Protein AF-A0A537WAY3-F1 (afdb_monomer_lite)

Foldseek 3Di:
DQVVLQVVLQVQLVVVCVVVVNQWPDKDKDKDFDDDPVGNPDTPDIDIDIDTPPHDPVSVVVSVVSSVVD

Secondary structure (DSSP, 8-state):
-HHHHHHHHHHHHHHHHHHTT----EEEEEEEEE--SSSTTS-SEEEEEEEEESS-HHHHHHHHHHHHT-

Structure (mmCIF, N/CA/C/O backbone):
data_AF-A0A537WAY3-F1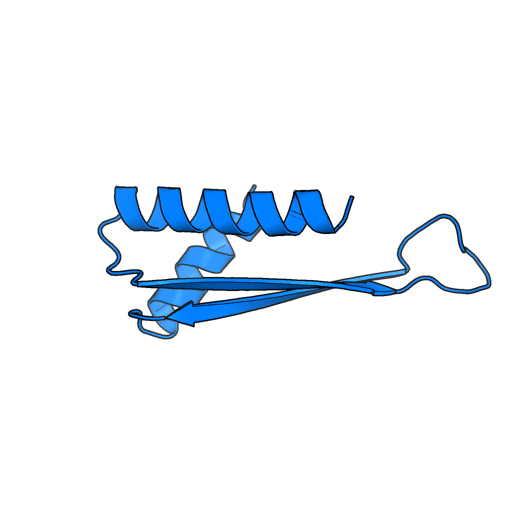
#
_entry.id   AF-A0A537WAY3-F1
#
loop_
_atom_site.group_PDB
_atom_site.id
_atom_site.type_symbol
_atom_site.label_atom_id
_atom_site.label_alt_id
_atom_site.label_comp_id
_atom_site.label_asym_id
_atom_site.label_entity_id
_atom_site.label_seq_id
_atom_site.pdbx_PDB_ins_code
_atom_site.Cartn_x
_atom_site.Cartn_y
_atom_site.Cartn_z
_atom_site.occupancy
_atom_site.B_iso_or_equiv
_atom_site.auth_seq_id
_atom_site.auth_comp_id
_atom_site.auth_asym_id
_atom_site.auth_atom_id
_atom_site.pdbx_PDB_model_num
ATOM 1 N N . PHE A 1 1 ? 13.557 -0.773 -4.805 1.00 88.25 1 PHE A N 1
ATOM 2 C CA . PHE A 1 1 ? 12.576 0.328 -4.901 1.00 88.25 1 PHE A CA 1
ATOM 3 C C . PHE A 1 1 ? 11.160 -0.199 -4.702 1.00 88.25 1 PHE A C 1
ATOM 5 O O . PHE A 1 1 ? 10.684 -0.080 -3.587 1.00 88.25 1 PHE A O 1
ATOM 12 N N . LEU A 1 2 ? 10.540 -0.861 -5.692 1.00 95.19 2 LEU A N 1
ATOM 13 C CA . LEU A 1 2 ? 9.123 -1.272 -5.630 1.00 95.19 2 LEU A CA 1
ATOM 14 C C . LEU A 1 2 ? 8.763 -2.078 -4.369 1.00 95.19 2 LEU A C 1
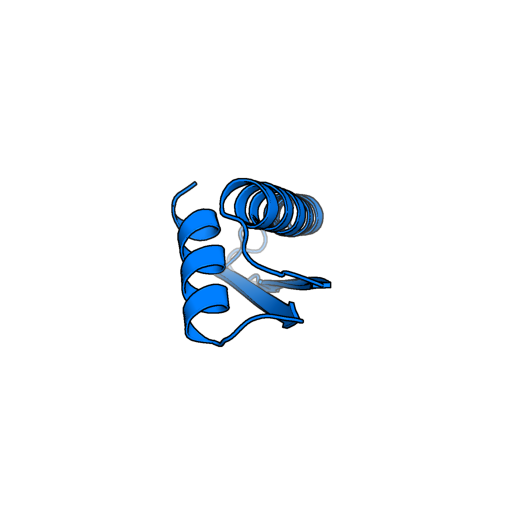ATOM 16 O O . LEU A 1 2 ? 7.896 -1.650 -3.622 1.00 95.19 2 LEU A O 1
ATOM 20 N N . ALA A 1 3 ? 9.504 -3.150 -4.064 1.00 94.06 3 ALA A N 1
ATOM 21 C CA . ALA A 1 3 ? 9.269 -3.962 -2.862 1.00 94.06 3 ALA A CA 1
ATOM 22 C C . ALA A 1 3 ? 9.351 -3.174 -1.539 1.00 94.06 3 ALA A C 1
ATOM 24 O O . ALA A 1 3 ? 8.673 -3.510 -0.577 1.00 94.06 3 ALA A O 1
ATOM 25 N N . GLY A 1 4 ? 10.179 -2.124 -1.484 1.00 95.06 4 GLY A N 1
ATOM 26 C CA . GLY A 1 4 ? 10.265 -1.253 -0.308 1.00 95.06 4 GLY A CA 1
ATOM 27 C C . GLY A 1 4 ? 9.100 -0.267 -0.220 1.00 95.06 4 GLY A C 1
ATOM 28 O O . GLY A 1 4 ? 8.651 0.056 0.871 1.00 95.06 4 GLY A O 1
ATOM 29 N N . VAL A 1 5 ? 8.589 0.194 -1.365 1.00 94.56 5 VAL A N 1
ATOM 30 C CA . VAL A 1 5 ? 7.405 1.062 -1.426 1.00 94.56 5 VAL A CA 1
ATOM 31 C C . VAL A 1 5 ? 6.154 0.280 -1.019 1.00 94.56 5 VAL A C 1
ATOM 33 O O . VAL A 1 5 ? 5.386 0.761 -0.191 1.00 94.56 5 VAL A O 1
ATOM 36 N N . SER A 1 6 ? 5.969 -0.943 -1.529 1.00 94.12 6 SER A N 1
ATOM 37 C CA . SER A 1 6 ? 4.820 -1.776 -1.151 1.00 94.12 6 SER A CA 1
ATOM 38 C C . SER A 1 6 ? 4.845 -2.186 0.319 1.00 94.12 6 SER A C 1
ATOM 40 O O . SER A 1 6 ? 3.820 -2.059 0.984 1.00 94.12 6 SER A O 1
ATOM 42 N N . SER A 1 7 ? 5.995 -2.610 0.857 1.00 94.44 7 SER A N 1
ATOM 43 C CA . SER A 1 7 ? 6.091 -2.967 2.279 1.00 94.44 7 SER A CA 1
ATOM 44 C C . SER A 1 7 ? 5.860 -1.767 3.198 1.00 94.44 7 SER A C 1
ATOM 46 O O . SER A 1 7 ? 5.192 -1.899 4.218 1.00 94.44 7 SER A O 1
ATOM 48 N N . CYS A 1 8 ? 6.344 -0.578 2.822 1.00 94.00 8 CYS A N 1
ATOM 49 C CA . CYS A 1 8 ? 6.049 0.657 3.545 1.00 94.00 8 CYS A CA 1
ATOM 50 C C . CYS A 1 8 ? 4.542 0.957 3.556 1.00 94.00 8 CYS A C 1
ATOM 52 O O . CYS A 1 8 ? 3.994 1.310 4.599 1.00 94.00 8 CYS A O 1
ATOM 54 N N . GLY A 1 9 ? 3.868 0.767 2.415 1.00 93.00 9 GLY A N 1
ATOM 55 C CA . GLY A 1 9 ? 2.421 0.935 2.298 1.00 93.00 9 GLY A CA 1
ATOM 56 C C . GLY A 1 9 ? 1.628 0.012 3.223 1.00 93.00 9 GLY A C 1
ATOM 57 O O . GLY A 1 9 ? 0.735 0.494 3.917 1.00 93.00 9 GLY A O 1
ATOM 58 N N . VAL A 1 10 ? 2.000 -1.271 3.294 1.00 95.75 10 VAL A N 1
ATOM 59 C CA . VAL A 1 10 ? 1.417 -2.237 4.246 1.00 95.75 10 VAL A CA 1
ATOM 60 C C . VAL A 1 10 ? 1.567 -1.727 5.677 1.00 95.75 10 VAL A C 1
ATOM 62 O O . VAL A 1 10 ? 0.568 -1.480 6.350 1.00 95.75 10 VAL A O 1
ATOM 65 N N . THR A 1 11 ? 2.804 -1.476 6.114 1.00 96.06 11 THR A N 1
ATOM 66 C CA . THR A 1 11 ? 3.089 -1.081 7.499 1.00 96.06 11 THR A CA 1
ATOM 67 C C . THR A 1 11 ? 2.368 0.209 7.892 1.00 96.06 11 THR A C 1
ATOM 69 O O . THR A 1 11 ? 1.816 0.302 8.987 1.00 96.06 11 THR A O 1
ATOM 72 N N . LEU A 1 12 ? 2.352 1.220 7.017 1.00 95.50 12 LEU A N 1
ATOM 73 C CA . LEU A 1 12 ? 1.671 2.486 7.293 1.00 95.50 12 LEU A CA 1
ATOM 74 C C . LEU A 1 12 ? 0.161 2.302 7.464 1.00 95.50 12 LEU A C 1
ATOM 76 O O . LEU A 1 12 ? -0.413 2.884 8.385 1.00 95.50 12 LEU A O 1
ATOM 80 N N . ILE A 1 13 ? -0.472 1.503 6.602 1.00 96.50 13 ILE A N 1
ATOM 81 C CA . ILE A 1 13 ? -1.913 1.253 6.672 1.00 96.50 13 ILE A CA 1
ATOM 82 C C . ILE A 1 13 ? -2.262 0.432 7.915 1.00 96.50 13 ILE A C 1
ATOM 84 O O . ILE A 1 13 ? -3.199 0.796 8.622 1.00 96.50 13 ILE A O 1
ATOM 88 N N . GLU A 1 14 ? -1.499 -0.617 8.230 1.00 97.06 14 GLU A N 1
ATOM 89 C CA . GLU A 1 14 ? -1.722 -1.427 9.434 1.00 97.06 14 GLU A CA 1
ATOM 90 C C . GLU A 1 14 ? -1.594 -0.599 10.716 1.00 97.06 14 GLU A C 1
ATOM 92 O O . GLU A 1 14 ? -2.456 -0.673 11.596 1.00 97.06 14 GLU A O 1
ATOM 97 N N . MET A 1 15 ? -0.548 0.232 10.816 1.00 96.38 15 MET A N 1
ATOM 98 C CA . MET A 1 15 ? -0.374 1.121 11.965 1.00 96.38 15 MET A CA 1
ATOM 99 C C . MET A 1 15 ? -1.527 2.116 12.077 1.00 96.38 15 MET A C 1
ATOM 101 O O . MET A 1 15 ? -2.103 2.257 13.154 1.00 96.38 15 MET A O 1
ATOM 105 N N . HIS A 1 16 ? -1.906 2.762 10.972 1.00 96.25 16 HIS A N 1
ATOM 106 C CA . HIS A 1 16 ? -2.984 3.742 10.993 1.00 96.25 16 HIS A CA 1
ATOM 107 C C . HIS A 1 16 ? -4.332 3.108 11.351 1.00 96.25 16 HIS A C 1
ATOM 109 O O . HIS A 1 16 ? -5.039 3.641 12.202 1.00 96.25 16 HIS A O 1
ATOM 115 N N . ALA A 1 17 ? -4.660 1.946 10.776 1.00 96.94 17 ALA A N 1
ATOM 116 C CA . ALA A 1 17 ? -5.883 1.212 11.090 1.00 96.94 17 ALA A CA 1
ATOM 117 C C . ALA A 1 17 ? -5.966 0.867 12.583 1.00 96.94 17 ALA A C 1
ATOM 119 O O . ALA A 1 17 ? -7.019 1.038 13.203 1.00 96.94 17 ALA A O 1
ATOM 120 N N . LYS A 1 18 ? -4.841 0.445 13.174 1.00 96.94 18 LYS A N 1
ATOM 121 C CA . LYS A 1 18 ? -4.735 0.179 14.611 1.00 96.94 18 LYS A CA 1
ATOM 122 C C . LYS A 1 18 ? -4.957 1.441 15.448 1.00 96.94 18 LYS A C 1
ATOM 124 O O . LYS A 1 18 ? -5.687 1.386 16.433 1.00 96.94 18 LYS A O 1
ATOM 129 N N . GLU A 1 19 ? -4.347 2.562 15.073 1.00 96.44 19 GLU A N 1
ATOM 130 C CA . GLU A 1 19 ? -4.486 3.844 15.780 1.00 96.44 19 GLU A CA 1
ATOM 131 C C . GLU A 1 19 ? -5.910 4.412 15.698 1.00 96.44 19 GLU A C 1
ATOM 133 O O . GLU A 1 19 ? -6.406 4.975 16.673 1.00 96.44 19 GLU A O 1
ATOM 138 N N . SER A 1 20 ? -6.587 4.242 14.559 1.00 94.69 20 SER A N 1
ATOM 139 C CA . SER A 1 20 ? -7.936 4.762 14.316 1.00 94.69 20 SER A CA 1
ATOM 140 C C . SER A 1 20 ? -9.063 3.790 14.689 1.00 94.69 20 SER A C 1
ATOM 142 O O . SER A 1 20 ? -10.232 4.106 14.472 1.00 94.69 20 SER A O 1
ATOM 144 N N . GLY A 1 21 ? -8.742 2.599 15.204 1.00 96.00 21 GLY A N 1
ATOM 145 C CA . GLY A 1 21 ? -9.728 1.583 15.593 1.00 96.00 21 GLY A CA 1
ATOM 146 C C . GLY A 1 21 ? -10.486 0.944 14.422 1.00 96.00 21 GLY A C 1
ATOM 147 O O . GLY A 1 21 ? -11.593 0.440 14.608 1.00 96.00 21 GLY A O 1
ATOM 148 N N . VAL A 1 22 ? -9.921 0.967 13.213 1.00 97.00 22 VAL A N 1
ATOM 149 C CA . VAL A 1 22 ? -10.507 0.302 12.041 1.00 97.00 22 VAL A CA 1
ATOM 150 C C . VAL A 1 22 ? -10.224 -1.204 12.140 1.00 97.00 22 VAL A C 1
ATOM 152 O O . VAL A 1 22 ? -9.069 -1.578 12.349 1.00 97.00 22 VAL A O 1
ATOM 155 N N . PRO A 1 23 ? -11.232 -2.087 11.984 1.00 96.31 23 PRO A N 1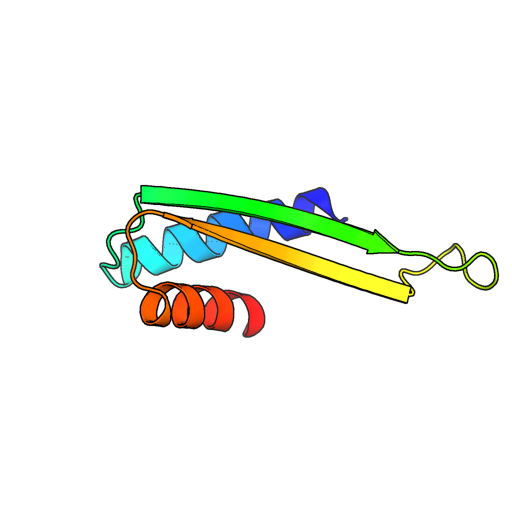
ATOM 156 C CA . PRO A 1 23 ? -11.081 -3.528 12.201 1.00 96.31 23 PRO A CA 1
ATOM 157 C C . PRO A 1 23 ? -10.429 -4.238 11.001 1.00 96.31 23 PRO A C 1
ATOM 159 O O . PRO A 1 23 ? -10.970 -5.192 10.451 1.00 96.31 23 PRO A O 1
ATOM 162 N N . LEU A 1 24 ? -9.261 -3.759 10.576 1.00 97.44 24 LEU A N 1
ATOM 163 C CA . LEU A 1 24 ? -8.467 -4.375 9.519 1.00 97.44 24 LEU A CA 1
ATOM 164 C C . LEU A 1 24 ? -8.037 -5.788 9.937 1.00 97.44 24 LEU A C 1
ATOM 166 O O . LEU A 1 24 ? -7.419 -5.961 10.987 1.00 97.44 24 LEU A O 1
ATOM 170 N N . THR A 1 25 ? -8.328 -6.791 9.107 1.00 97.62 25 THR A N 1
ATOM 171 C CA . THR A 1 25 ? -7.947 -8.191 9.379 1.00 97.62 25 THR A CA 1
ATOM 172 C C . THR A 1 25 ? -6.861 -8.720 8.451 1.00 97.62 25 THR A C 1
ATOM 174 O O . THR A 1 25 ? -6.303 -9.780 8.716 1.00 97.62 25 THR A O 1
ATOM 177 N N . GLY A 1 26 ? -6.575 -8.017 7.357 1.00 97.31 26 GLY A N 1
ATOM 178 C CA . GLY A 1 26 ? -5.525 -8.379 6.413 1.00 97.31 26 GLY A CA 1
ATOM 179 C C . GLY A 1 26 ? -5.367 -7.327 5.326 1.00 97.31 26 GLY A C 1
ATOM 180 O O . GLY A 1 26 ? -6.331 -6.636 4.983 1.00 97.31 26 GLY A O 1
ATOM 181 N N . ILE A 1 27 ? -4.149 -7.206 4.810 1.00 97.56 27 ILE A N 1
ATOM 182 C CA . ILE A 1 27 ? -3.821 -6.333 3.692 1.00 97.56 27 ILE A CA 1
ATOM 183 C C . ILE A 1 27 ? -2.737 -6.966 2.821 1.00 97.56 27 ILE A C 1
ATOM 185 O O . ILE A 1 27 ? -1.698 -7.390 3.321 1.00 97.56 27 ILE A O 1
ATOM 189 N N . ASP A 1 28 ? -2.964 -6.944 1.515 1.00 97.62 28 ASP A N 1
ATOM 190 C CA . ASP A 1 28 ? -1.986 -7.307 0.498 1.00 97.62 28 ASP A CA 1
ATOM 191 C C . ASP A 1 28 ? -1.790 -6.131 -0.463 1.00 97.62 28 ASP A C 1
ATOM 193 O O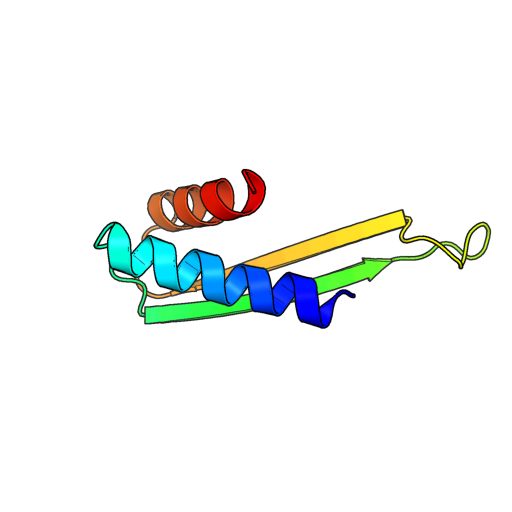 . ASP A 1 28 ? -2.735 -5.424 -0.828 1.00 97.62 28 ASP A O 1
ATOM 197 N N . VAL A 1 29 ? -0.536 -5.886 -0.852 1.00 97.19 29 VAL A N 1
ATOM 198 C CA . VAL A 1 29 ? -0.178 -4.791 -1.761 1.00 97.19 29 VAL A CA 1
ATOM 199 C C . VAL A 1 29 ? 0.645 -5.323 -2.917 1.00 97.19 29 VAL A C 1
ATOM 201 O O . VAL A 1 29 ? 1.824 -5.655 -2.770 1.00 97.19 29 VAL A O 1
ATOM 204 N N . THR A 1 30 ? 0.035 -5.315 -4.097 1.00 97.81 30 THR A N 1
ATOM 205 C CA . THR A 1 30 ? 0.729 -5.586 -5.354 1.00 97.81 30 THR A CA 1
ATOM 206 C C . THR A 1 30 ? 1.229 -4.273 -5.940 1.00 97.81 30 THR A C 1
ATOM 208 O O . THR A 1 30 ? 0.469 -3.314 -6.067 1.00 97.81 30 THR A O 1
ATOM 211 N N . ILE A 1 31 ? 2.514 -4.216 -6.297 1.00 97.69 31 ILE A N 1
ATOM 212 C CA . ILE A 1 31 ? 3.122 -3.054 -6.949 1.00 97.69 31 ILE A CA 1
ATOM 213 C C . ILE A 1 31 ? 3.774 -3.459 -8.268 1.00 97.69 31 ILE A C 1
ATOM 215 O O . ILE A 1 31 ? 4.624 -4.347 -8.322 1.00 97.69 31 ILE A O 1
ATOM 219 N N . GLU A 1 32 ? 3.414 -2.750 -9.329 1.00 98.00 32 GLU A N 1
ATOM 220 C CA . GLU A 1 32 ? 3.908 -2.990 -10.679 1.00 98.00 32 GLU A CA 1
ATOM 221 C C . GLU A 1 32 ? 4.529 -1.710 -11.227 1.00 98.00 32 GLU A C 1
ATOM 223 O O . GLU A 1 32 ? 3.938 -0.633 -11.160 1.00 98.00 32 GLU A O 1
ATOM 228 N N . GLY A 1 33 ? 5.744 -1.814 -11.763 1.00 97.00 33 GLY A N 1
ATOM 229 C CA . GLY A 1 33 ? 6.426 -0.700 -12.413 1.00 97.00 33 GLY A CA 1
ATOM 230 C C . GLY A 1 33 ? 6.645 -0.998 -13.887 1.00 97.00 33 GLY A C 1
ATOM 231 O O . GLY A 1 33 ? 7.326 -1.968 -14.216 1.00 97.00 33 GLY A O 1
ATOM 232 N N . ALA A 1 34 ? 6.138 -0.142 -14.772 1.00 96.94 34 ALA A N 1
ATOM 233 C CA . ALA A 1 34 ? 6.392 -0.241 -16.206 1.00 96.94 34 ALA A CA 1
ATOM 234 C C . ALA A 1 34 ? 7.517 0.714 -16.620 1.00 96.94 34 ALA A C 1
ATOM 236 O O . ALA A 1 34 ? 7.596 1.849 -16.144 1.00 96.94 34 ALA A O 1
ATOM 237 N N . ARG A 1 35 ? 8.392 0.276 -17.528 1.00 97.12 35 ARG A N 1
ATOM 238 C CA . ARG A 1 35 ? 9.456 1.097 -18.127 1.00 97.12 35 ARG A CA 1
ATOM 239 C C . ARG A 1 35 ? 9.325 1.061 -19.640 1.00 97.12 35 ARG A C 1
ATOM 241 O O . ARG A 1 35 ? 8.978 0.022 -20.196 1.00 97.12 35 ARG A O 1
ATOM 248 N N . SER A 1 36 ? 9.609 2.178 -20.301 1.00 96.00 36 SER A N 1
ATOM 249 C CA . SER A 1 36 ? 9.668 2.215 -21.762 1.00 96.00 36 SER A CA 1
ATOM 250 C C . SER A 1 36 ? 11.074 1.852 -22.243 1.00 96.00 36 SER A C 1
ATOM 252 O O . SER A 1 36 ? 12.063 2.091 -21.549 1.00 96.00 36 SER A O 1
ATOM 254 N N . ALA A 1 37 ? 11.178 1.307 -23.456 1.00 94.94 37 ALA A N 1
ATOM 255 C CA . ALA A 1 37 ? 12.477 1.044 -24.078 1.00 94.94 37 ALA A CA 1
ATOM 256 C C . ALA A 1 37 ? 13.247 2.338 -24.405 1.00 94.94 37 ALA A C 1
ATOM 258 O O . ALA A 1 37 ? 14.473 2.331 -24.411 1.00 94.94 37 ALA A O 1
ATOM 259 N N . ALA A 1 38 ? 12.533 3.445 -24.651 1.00 95.69 38 ALA A N 1
ATOM 260 C CA . ALA A 1 38 ? 13.134 4.750 -24.920 1.00 95.69 38 ALA A CA 1
ATOM 261 C C . ALA A 1 38 ? 13.822 5.344 -23.679 1.00 95.69 38 ALA A C 1
ATOM 263 O O . ALA A 1 38 ? 14.808 6.064 -23.806 1.00 95.69 38 ALA A O 1
ATOM 264 N N . GLU A 1 39 ? 13.320 5.038 -22.478 1.00 93.19 39 GLU A N 1
ATOM 265 C CA . GLU A 1 39 ? 13.827 5.590 -21.220 1.00 93.19 39 GLU A CA 1
ATOM 266 C C . GLU A 1 39 ? 13.910 4.507 -20.127 1.00 93.19 39 GLU A C 1
ATOM 268 O O . GLU A 1 39 ? 13.221 4.577 -19.104 1.00 93.19 39 GLU A O 1
ATOM 273 N N . PRO A 1 40 ? 14.787 3.501 -20.293 1.00 93.50 40 PRO A N 1
ATOM 274 C CA . PRO A 1 40 ? 14.809 2.297 -19.455 1.00 93.50 40 PRO A CA 1
ATOM 275 C C . PRO A 1 40 ? 15.280 2.549 -18.013 1.00 93.50 40 PRO A C 1
ATOM 277 O O . PRO A 1 40 ? 15.176 1.674 -17.147 1.00 93.50 40 PRO A O 1
ATOM 280 N N . ASN A 1 41 ? 15.798 3.748 -17.740 1.00 95.44 41 ASN A N 1
ATOM 281 C CA . ASN A 1 41 ? 16.332 4.136 -16.439 1.00 95.44 41 ASN A CA 1
ATOM 282 C C . ASN A 1 41 ? 15.267 4.727 -15.501 1.00 95.44 41 ASN A C 1
ATOM 284 O O . ASN A 1 41 ? 15.559 4.939 -14.326 1.00 95.44 41 ASN A O 1
ATOM 288 N N . ARG A 1 42 ? 14.037 4.973 -15.979 1.00 94.44 42 ARG A N 1
ATOM 289 C CA . ARG A 1 42 ? 12.924 5.479 -15.160 1.00 94.44 42 ARG A CA 1
ATOM 290 C C . ARG A 1 42 ? 11.653 4.665 -15.365 1.00 94.44 42 ARG A C 1
ATOM 292 O O . ARG A 1 42 ? 11.448 4.063 -16.415 1.00 94.44 42 ARG A O 1
ATOM 299 N N . PHE A 1 43 ? 10.795 4.648 -14.349 1.00 96.44 43 PHE A N 1
ATOM 300 C CA . PHE A 1 43 ? 9.447 4.104 -14.491 1.00 96.44 43 PHE A CA 1
ATOM 301 C C . PHE A 1 43 ? 8.575 5.102 -15.255 1.00 96.44 43 PHE A C 1
ATOM 303 O O . PHE A 1 43 ? 8.547 6.283 -14.918 1.00 96.44 43 PHE A O 1
ATOM 310 N N . ALA A 1 44 ? 7.884 4.619 -16.283 1.00 96.25 44 ALA A N 1
ATOM 311 C CA . ALA A 1 44 ? 6.859 5.370 -16.999 1.00 96.25 44 ALA A CA 1
ATOM 312 C C . ALA A 1 44 ? 5.543 5.392 -16.205 1.00 96.25 44 ALA A C 1
ATOM 314 O O . ALA A 1 44 ? 4.819 6.382 -16.232 1.00 96.25 44 ALA A O 1
ATOM 315 N N . SER A 1 45 ? 5.261 4.318 -15.465 1.00 96.44 45 SER A N 1
ATOM 316 C CA . SER A 1 45 ? 4.157 4.247 -14.513 1.00 96.44 45 SER A CA 1
ATOM 317 C C . SER A 1 45 ? 4.501 3.327 -13.345 1.00 96.44 45 SER A C 1
ATOM 319 O O . SER A 1 45 ? 5.330 2.418 -13.461 1.00 96.44 45 SER A O 1
ATOM 321 N N . VAL A 1 46 ? 3.848 3.586 -12.214 1.00 96.06 46 VAL A N 1
ATOM 322 C CA . VAL A 1 46 ? 3.808 2.691 -11.060 1.00 96.06 46 VAL A CA 1
ATOM 323 C C . VAL A 1 46 ? 2.346 2.520 -10.680 1.00 96.06 46 VAL A C 1
ATOM 325 O O . VAL A 1 46 ? 1.663 3.508 -10.411 1.00 96.06 46 VAL A O 1
ATOM 328 N N . THR A 1 47 ? 1.880 1.279 -10.662 1.00 96.81 47 THR A N 1
ATOM 329 C CA . THR A 1 47 ? 0.529 0.916 -10.235 1.00 96.81 47 THR A CA 1
ATOM 330 C C . THR A 1 47 ? 0.624 0.180 -8.911 1.00 96.81 47 THR A C 1
ATOM 332 O O . THR A 1 47 ? 1.468 -0.700 -8.749 1.00 96.81 47 THR A O 1
ATOM 335 N N . MET A 1 48 ? -0.228 0.554 -7.958 1.00 96.62 48 MET A N 1
ATOM 336 C CA . MET A 1 48 ? -0.364 -0.144 -6.684 1.00 96.62 48 MET A CA 1
ATOM 337 C C . MET A 1 48 ? -1.813 -0.571 -6.494 1.00 96.62 48 MET A C 1
ATOM 339 O O . MET A 1 48 ? -2.715 0.266 -6.569 1.00 96.62 48 MET A O 1
ATOM 343 N N . THR A 1 49 ? -2.006 -1.853 -6.214 1.00 97.25 49 THR A N 1
ATOM 344 C CA . THR A 1 49 ? -3.303 -2.460 -5.917 1.00 97.25 49 THR A CA 1
ATOM 345 C C . THR A 1 49 ? -3.302 -2.887 -4.459 1.00 97.25 49 THR A C 1
ATOM 347 O O . THR A 1 49 ? -2.399 -3.606 -4.034 1.00 97.25 49 THR A O 1
ATOM 350 N N . PHE A 1 50 ? -4.294 -2.416 -3.707 1.00 96.88 50 PHE A N 1
ATOM 351 C CA . PHE A 1 50 ? -4.469 -2.712 -2.289 1.00 96.88 50 PHE A CA 1
ATOM 352 C C . PHE A 1 50 ? -5.680 -3.622 -2.127 1.00 96.88 50 PHE A C 1
ATOM 354 O O . PHE A 1 50 ? -6.796 -3.234 -2.474 1.00 96.88 50 PHE A O 1
ATOM 361 N N . GLU A 1 51 ? -5.459 -4.809 -1.584 1.00 97.81 51 GLU A N 1
ATOM 362 C CA . GLU A 1 51 ? -6.509 -5.755 -1.229 1.00 97.81 51 GLU A CA 1
ATOM 363 C C . GLU A 1 51 ? -6.637 -5.740 0.290 1.00 97.81 51 GLU A C 1
ATOM 365 O O . GLU A 1 51 ? -5.689 -6.061 1.000 1.00 97.81 51 GLU A O 1
ATOM 370 N N . ILE A 1 52 ? -7.779 -5.271 0.796 1.00 97.94 52 ILE A N 1
ATOM 371 C CA . ILE A 1 52 ? -7.968 -4.951 2.215 1.00 97.94 52 ILE A CA 1
ATOM 372 C C . ILE A 1 52 ? -9.171 -5.731 2.744 1.00 97.94 52 ILE A C 1
ATOM 374 O O . ILE A 1 52 ? -10.277 -5.617 2.214 1.00 97.94 52 ILE A O 1
ATOM 378 N N . ALA A 1 53 ? -8.963 -6.512 3.802 1.00 98.12 53 ALA A N 1
ATOM 379 C CA . ALA A 1 53 ? -9.976 -7.373 4.402 1.00 98.12 53 ALA A CA 1
ATOM 380 C C . ALA A 1 53 ? -10.463 -6.849 5.764 1.00 98.12 53 ALA A C 1
ATOM 382 O O . ALA A 1 53 ? -9.719 -6.218 6.517 1.00 98.12 53 ALA A O 1
ATOM 383 N N . GLY A 1 54 ? -11.722 -7.150 6.097 1.00 97.19 54 GLY A N 1
ATOM 384 C CA . GLY A 1 54 ? -12.326 -6.810 7.395 1.00 97.19 54 GLY A CA 1
ATOM 385 C C . GLY A 1 54 ? -12.924 -5.403 7.478 1.00 97.19 54 GLY A C 1
ATOM 386 O O . GLY A 1 54 ? -13.429 -5.009 8.525 1.00 97.19 54 GLY A O 1
ATOM 387 N N . VAL A 1 55 ? -12.916 -4.651 6.376 1.00 97.81 55 VAL A N 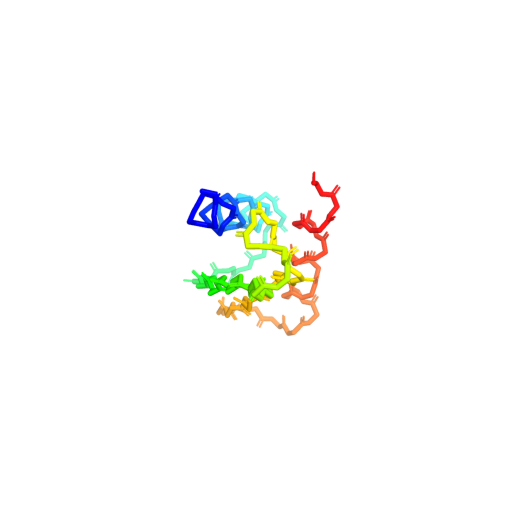1
ATOM 388 C CA . VAL A 1 55 ? -13.385 -3.261 6.332 1.00 97.81 55 VAL A CA 1
ATOM 389 C C . VAL A 1 55 ? -14.416 -3.043 5.227 1.00 97.81 55 VAL A C 1
ATOM 391 O O . VAL A 1 55 ? -14.495 -3.798 4.259 1.00 97.81 55 VAL A O 1
ATOM 394 N N . SER A 1 56 ? -1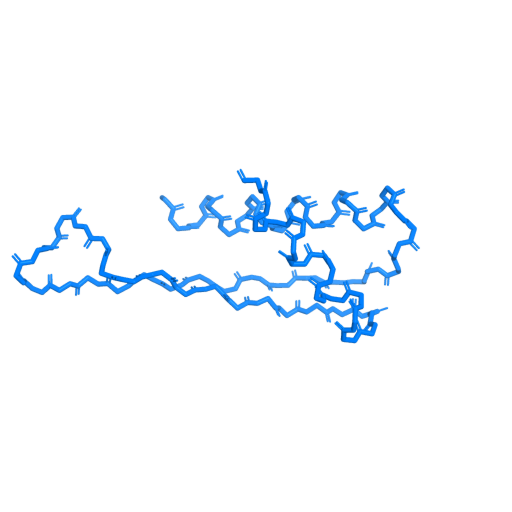5.210 -1.984 5.360 1.00 97.50 56 SER A N 1
ATOM 395 C CA . SER A 1 56 ? -16.034 -1.472 4.260 1.00 97.50 56 SER A CA 1
ATOM 396 C C . SER A 1 56 ? -15.178 -0.784 3.191 1.00 97.50 56 SER A C 1
ATOM 398 O O . SER A 1 56 ? -14.080 -0.307 3.480 1.00 97.50 56 SER A O 1
ATOM 400 N N . GLN A 1 57 ? -15.714 -0.638 1.974 1.00 96.19 57 GLN A N 1
ATOM 401 C CA . GLN A 1 57 ? -15.039 0.101 0.900 1.00 96.19 57 GLN A CA 1
ATOM 402 C C . GLN A 1 57 ? -14.663 1.529 1.325 1.00 96.19 57 GLN A C 1
ATOM 404 O O . GLN A 1 57 ? -13.544 1.962 1.087 1.00 96.19 57 GLN A O 1
ATOM 409 N N . ALA A 1 58 ? -15.558 2.239 2.021 1.00 97.25 58 ALA A N 1
ATOM 410 C CA . ALA A 1 58 ? -15.283 3.600 2.479 1.00 97.25 58 ALA A CA 1
ATOM 411 C C . ALA A 1 58 ? -14.098 3.657 3.460 1.00 97.25 58 ALA A C 1
ATOM 413 O O . ALA A 1 58 ? -13.268 4.555 3.380 1.00 97.25 58 ALA A O 1
ATOM 414 N N . GLN A 1 59 ? -13.985 2.679 4.364 1.00 96.94 59 GLN A N 1
ATOM 415 C CA . GLN A 1 59 ? -12.838 2.573 5.270 1.00 96.94 59 GLN A CA 1
ATOM 416 C C . GLN A 1 59 ? -11.552 2.220 4.515 1.00 96.94 59 GLN A C 1
ATOM 418 O O . GLN A 1 59 ? -10.513 2.808 4.799 1.00 96.94 59 GLN A O 1
ATOM 423 N N . ALA A 1 60 ? -11.615 1.302 3.544 1.00 97.31 60 ALA A N 1
ATOM 424 C CA . ALA A 1 60 ? -10.478 0.982 2.681 1.00 97.31 60 ALA A CA 1
ATOM 425 C C . ALA A 1 60 ? -9.980 2.226 1.925 1.00 97.31 60 ALA A C 1
ATOM 427 O O . ALA A 1 60 ? -8.780 2.496 1.902 1.00 97.31 60 ALA A O 1
ATOM 428 N N . ASP A 1 61 ? -10.897 3.025 1.378 1.00 96.62 61 ASP A N 1
ATOM 429 C CA . ASP A 1 61 ? -10.566 4.255 0.661 1.00 96.62 61 ASP A CA 1
ATOM 430 C C . ASP A 1 61 ? -9.876 5.278 1.575 1.00 96.62 61 ASP A C 1
ATOM 432 O O . ASP A 1 61 ? -8.888 5.889 1.166 1.00 96.62 61 ASP A O 1
ATOM 436 N N . GLU A 1 62 ? -10.343 5.453 2.816 1.00 95.56 62 GLU A N 1
ATOM 437 C CA . GLU A 1 62 ? -9.689 6.337 3.793 1.00 95.56 62 GLU A CA 1
ATOM 438 C C . GLU A 1 62 ? -8.288 5.842 4.184 1.00 95.56 62 GLU A C 1
ATOM 440 O O . GLU A 1 62 ? -7.340 6.629 4.201 1.00 95.56 62 GLU A O 1
ATOM 445 N N . LEU A 1 63 ? -8.110 4.536 4.405 1.00 96.12 63 LEU A N 1
ATOM 446 C CA . LEU A 1 63 ? -6.790 3.953 4.673 1.00 96.12 63 LEU A CA 1
ATOM 447 C C . LEU A 1 63 ? -5.813 4.201 3.508 1.00 96.12 63 LEU A C 1
ATOM 449 O O . LEU A 1 63 ? -4.671 4.620 3.722 1.00 96.12 63 LEU A O 1
ATOM 453 N N . VAL A 1 64 ? -6.264 4.007 2.264 1.00 95.88 64 VAL A N 1
ATOM 454 C CA . VAL A 1 64 ? -5.452 4.258 1.062 1.00 95.88 64 VAL A CA 1
ATOM 455 C C . VAL A 1 64 ? -5.168 5.752 0.875 1.00 95.88 64 VAL A C 1
ATOM 457 O O . VAL A 1 64 ? -4.066 6.117 0.457 1.00 95.88 64 VAL A O 1
ATOM 460 N N . LYS A 1 65 ? -6.112 6.644 1.206 1.00 94.81 65 LYS A N 1
ATOM 461 C CA . LYS A 1 65 ? -5.873 8.099 1.202 1.00 94.81 65 LYS A CA 1
ATOM 462 C C . LYS A 1 65 ? -4.763 8.485 2.173 1.00 94.81 65 LYS A C 1
ATOM 464 O O . LYS A 1 65 ? -3.900 9.274 1.790 1.00 94.81 65 LYS A O 1
ATOM 469 N N . THR A 1 66 ? -4.731 7.902 3.372 1.00 91.56 66 THR A N 1
ATOM 470 C CA . THR A 1 66 ? -3.653 8.145 4.341 1.00 91.56 66 THR A CA 1
ATOM 471 C C . THR A 1 66 ? -2.286 7.755 3.779 1.00 91.56 66 THR A C 1
ATOM 473 O O . THR A 1 66 ? -1.334 8.518 3.939 1.00 91.56 66 THR A O 1
ATOM 476 N N . TYR A 1 67 ? -2.178 6.625 3.069 1.00 91.88 67 TYR A N 1
ATOM 477 C CA . TYR A 1 67 ? -0.935 6.243 2.388 1.00 91.88 67 TYR A CA 1
ATOM 478 C C . TYR A 1 67 ? -0.526 7.257 1.306 1.00 91.88 67 TYR A C 1
ATOM 480 O O . TYR A 1 67 ? 0.629 7.659 1.256 1.00 91.88 67 TYR A O 1
ATOM 488 N N . ARG A 1 68 ? -1.469 7.721 0.474 1.00 89.50 68 ARG A N 1
ATOM 489 C CA . ARG A 1 68 ? -1.193 8.696 -0.603 1.00 89.50 68 ARG A CA 1
ATOM 490 C C . ARG A 1 68 ? -0.796 10.088 -0.103 1.00 89.50 68 ARG A C 1
ATOM 492 O O . ARG A 1 68 ? -0.233 10.860 -0.871 1.00 89.50 68 ARG A O 1
ATOM 499 N N . GLY A 1 69 ? -1.154 10.430 1.133 1.00 87.38 69 GLY A N 1
ATOM 500 C CA . GLY A 1 69 ? -0.837 11.715 1.755 1.00 87.38 69 GLY A CA 1
ATOM 501 C C . GLY A 1 69 ? 0.563 11.801 2.371 1.00 87.38 69 GLY A C 1
ATOM 502 O O . GLY A 1 69 ? 0.892 12.847 2.929 1.00 87.38 69 GLY A O 1
ATOM 503 N N . ARG A 1 70 ? 1.359 10.726 2.314 1.00 77.69 70 ARG A N 1
ATOM 504 C CA . ARG A 1 70 ? 2.733 10.656 2.833 1.00 77.69 70 ARG A CA 1
ATOM 505 C C . ARG A 1 70 ? 3.738 10.443 1.709 1.00 77.69 70 ARG A C 1
ATOM 507 O O . ARG A 1 70 ? 4.868 10.949 1.872 1.00 77.69 70 ARG A O 1
#

pLDDT: mean 95.53, std 3.02, range [77.69, 98.12]

Sequence (70 aa):
FLAGVSSCGVTLIEMHAKESGVPLTGIDVTIEGARSAAEPNRFASVTMTFEIAGVSQAQADELVKTYRGR

Radius of gyration: 13.9 Å; chains: 1; bounding box: 32×20×41 Å